Protein AF-A0A251NGN0-F1 (afdb_monomer)

Organism: Prunus persica (NCBI:txid3760)

Radius of gyration: 17.01 Å; Cα contacts (8 Å, |Δi|>4): 52; chains: 1; bounding box: 36×28×46 Å

Mean predicted aligned error: 4.16 Å

Foldseek 3Di:
DDDPVRVVVVVVVVVQVLQVVLLVQLCVVCVVVVWDWDDDRNDIDTPPVCVVVSVVSSLVSVLVSVVCVVVDPVVVVCCVVCVVDDDDDDDDDDPDDSD

Solvent-accessible surface area (backbone atoms only — not comparable to full-atom values): 6096 Å² total; per-residue (Å²): 108,77,52,74,65,59,52,51,50,52,51,53,54,49,56,55,51,54,47,51,50,53,46,50,57,37,49,53,52,34,50,76,72,72,47,63,72,47,72,60,83,92,47,78,46,58,55,84,92,45,47,67,63,50,51,52,47,48,54,54,47,48,48,53,47,51,54,53,59,74,68,54,65,54,69,60,53,50,43,69,75,38,72,90,54,63,77,81,84,79,80,85,81,82,87,81,80,80,125

Nearest PDB structures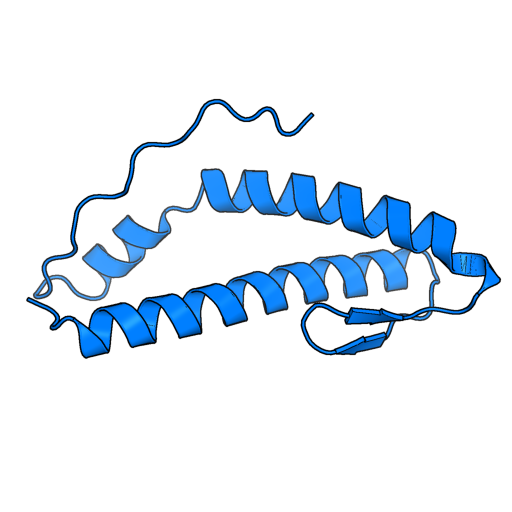 (foldseek):
  8c5u-assembly1_A  TM=9.079E-01  e=1.834E-03  Saccharomyces cerevisiae S288C
  8atw-assembly1_A  TM=9.067E-01  e=2.085E-03  Saccharomyces cerevisiae S288C
  8q63-assembly1_A  TM=9.063E-01  e=2.696E-03  Saccharomyces cerevisiae S288C
  8ap1-assembly1_A  TM=9.132E-01  e=4.808E-03  Saccharomyces cerevisiae S288C
  6ymv-assembly1_A  TM=9.056E-01  e=5.830E-03  Saccharomyces cerevisiae S288C

Structure (mmCIF, N/CA/C/O backbone):
data_AF-A0A251NGN0-F1
#
_entry.id   AF-A0A251NGN0-F1
#
loop_
_atom_site.group_PDB
_atom_site.id
_atom_site.type_symbol
_atom_site.label_atom_id
_atom_site.label_alt_id
_atom_site.label_comp_id
_atom_site.label_asym_id
_atom_site.label_entity_id
_atom_site.label_seq_id
_atom_site.pdbx_PDB_ins_code
_atom_site.Cartn_x
_atom_site.Cartn_y
_atom_site.Cartn_z
_atom_site.occupancy
_atom_site.B_iso_or_equiv
_atom_site.auth_seq_id
_atom_site.auth_comp_id
_atom_site.auth_asym_id
_atom_site.auth_atom_id
_atom_site.pdbx_PDB_model_num
ATOM 1 N N . MET A 1 1 ? 11.540 -10.816 -28.259 1.00 74.38 1 MET A N 1
ATOM 2 C CA . MET A 1 1 ? 10.462 -9.900 -27.829 1.00 74.38 1 MET A CA 1
ATOM 3 C C . MET A 1 1 ? 9.391 -10.747 -27.166 1.00 74.38 1 MET A C 1
ATOM 5 O O . MET A 1 1 ? 9.119 -11.820 -27.691 1.00 74.38 1 MET A O 1
ATOM 9 N N . LEU A 1 2 ? 8.869 -10.333 -26.010 1.00 79.94 2 LEU A N 1
ATOM 10 C CA . LEU A 1 2 ? 7.739 -11.023 -25.375 1.00 79.94 2 LEU A CA 1
ATOM 11 C C . LEU A 1 2 ? 6.491 -10.862 -26.249 1.00 79.94 2 LEU A C 1
ATOM 13 O O . LEU A 1 2 ? 6.321 -9.815 -26.876 1.00 79.94 2 LEU A O 1
ATOM 17 N N . ASP A 1 3 ? 5.641 -11.884 -26.305 1.00 87.50 3 ASP A N 1
ATOM 18 C CA . ASP A 1 3 ? 4.350 -11.764 -26.978 1.00 87.50 3 ASP A CA 1
ATOM 19 C C . ASP A 1 3 ? 3.300 -11.087 -26.072 1.00 87.50 3 ASP A C 1
ATOM 21 O O . ASP A 1 3 ? 3.505 -10.891 -24.871 1.00 87.50 3 ASP A O 1
ATOM 25 N N . ASN A 1 4 ? 2.152 -10.721 -26.649 1.00 85.31 4 ASN A N 1
ATOM 26 C CA . ASN A 1 4 ? 1.089 -10.022 -25.920 1.00 85.31 4 ASN A CA 1
ATOM 27 C C . ASN A 1 4 ? 0.457 -10.855 -24.793 1.00 85.31 4 ASN A C 1
ATOM 29 O O . ASN A 1 4 ? -0.038 -10.284 -23.823 1.00 85.31 4 ASN A O 1
ATOM 33 N N . ARG A 1 5 ? 0.442 -12.187 -24.902 1.00 89.69 5 ARG A N 1
ATOM 34 C CA . ARG A 1 5 ? -0.097 -13.068 -23.860 1.00 89.69 5 ARG A CA 1
ATOM 35 C C . ARG A 1 5 ? 0.833 -13.080 -22.655 1.00 89.69 5 ARG A C 1
ATOM 37 O O . ARG A 1 5 ? 0.354 -12.929 -21.535 1.00 89.69 5 ARG A O 1
ATOM 44 N N . GLU A 1 6 ? 2.133 -13.202 -22.893 1.00 87.25 6 GLU A N 1
ATOM 45 C CA . GLU A 1 6 ? 3.153 -13.147 -21.845 1.00 87.25 6 GLU A CA 1
ATOM 46 C C . GLU A 1 6 ? 3.144 -11.783 -21.142 1.00 87.25 6 GLU A C 1
ATOM 48 O O . GLU A 1 6 ? 3.144 -11.715 -19.914 1.00 87.25 6 GLU A O 1
ATOM 53 N N . LEU A 1 7 ? 3.032 -10.683 -21.898 1.00 84.19 7 LEU A N 1
ATOM 54 C CA . LEU A 1 7 ? 2.916 -9.337 -21.323 1.00 84.19 7 LEU A CA 1
ATOM 55 C C . LEU A 1 7 ? 1.648 -9.168 -20.470 1.00 84.19 7 LEU A C 1
ATOM 57 O O . LEU A 1 7 ? 1.723 -8.632 -19.364 1.00 84.19 7 LEU A O 1
ATOM 61 N N . HIS A 1 8 ? 0.494 -9.655 -20.935 1.00 88.12 8 HIS A N 1
ATOM 62 C CA . HIS A 1 8 ? -0.739 -9.629 -20.141 1.00 88.12 8 HIS A CA 1
ATOM 63 C C . HIS A 1 8 ? -0.635 -10.478 -18.873 1.00 88.12 8 HIS A C 1
ATOM 65 O O . HIS A 1 8 ? -1.101 -10.060 -17.813 1.00 88.12 8 HIS A O 1
ATOM 71 N N . PHE A 1 9 ? -0.013 -11.652 -18.958 1.00 90.44 9 PHE A N 1
ATOM 72 C CA . PHE A 1 9 ? 0.182 -12.511 -17.797 1.00 90.44 9 PHE A CA 1
ATOM 73 C C . PHE A 1 9 ? 1.083 -11.846 -16.749 1.00 90.44 9 PHE A C 1
ATOM 75 O O . PHE A 1 9 ? 0.736 -11.816 -15.567 1.00 90.44 9 PHE A O 1
ATOM 82 N N . LEU A 1 10 ? 2.196 -11.244 -17.182 1.00 87.19 10 LEU A N 1
ATOM 83 C CA . LEU A 1 10 ? 3.093 -10.492 -16.304 1.00 87.19 10 LEU A CA 1
ATOM 84 C C . LEU A 1 10 ? 2.385 -9.306 -15.643 1.00 87.19 10 LEU A C 1
ATOM 86 O O . LEU A 1 10 ? 2.573 -9.085 -14.448 1.00 87.19 10 LEU A O 1
ATOM 90 N N . GLN A 1 11 ? 1.537 -8.585 -16.381 1.00 88.19 11 GLN A N 1
ATOM 91 C CA . GLN A 1 11 ? 0.752 -7.482 -15.828 1.00 88.19 11 GLN A CA 1
ATOM 92 C C . GLN A 1 11 ? -0.180 -7.955 -14.705 1.00 88.19 11 GLN A C 1
ATOM 94 O O . GLN A 1 11 ? -0.195 -7.358 -13.629 1.00 88.19 11 GLN A O 1
ATOM 99 N N . ILE A 1 12 ? -0.928 -9.039 -14.933 1.00 91.38 12 ILE A N 1
ATOM 100 C CA . ILE A 1 12 ? -1.843 -9.616 -13.937 1.00 91.38 12 ILE A CA 1
ATOM 101 C C . ILE A 1 12 ? -1.067 -10.047 -12.691 1.00 91.38 12 ILE A C 1
ATOM 103 O O . ILE A 1 12 ? -1.412 -9.657 -11.573 1.00 91.38 12 ILE A O 1
ATOM 107 N N . LEU A 1 13 ? 0.008 -10.818 -12.877 1.00 91.44 13 LEU A N 1
ATOM 108 C CA . LEU A 1 13 ? 0.834 -11.303 -11.774 1.00 91.44 13 LEU A CA 1
ATOM 109 C C . LEU A 1 13 ? 1.396 -10.142 -10.950 1.00 91.44 13 LEU A C 1
ATOM 111 O O . LEU A 1 13 ? 1.352 -10.171 -9.719 1.00 91.44 13 LEU A O 1
ATOM 115 N N . TYR A 1 14 ? 1.884 -9.107 -11.632 1.00 89.38 14 TYR A N 1
ATOM 116 C CA . TYR A 1 14 ? 2.426 -7.927 -10.984 1.00 89.38 14 TYR A CA 1
ATOM 117 C C . TYR A 1 14 ? 1.370 -7.208 -10.141 1.00 89.38 14 TYR A C 1
ATOM 119 O O . TYR A 1 14 ? 1.623 -6.945 -8.968 1.00 89.38 14 TYR A O 1
ATOM 127 N N . THR A 1 15 ? 0.172 -6.962 -10.683 1.00 90.62 15 THR A N 1
ATOM 128 C CA . THR A 1 15 ? -0.933 -6.317 -9.954 1.00 90.62 15 THR A CA 1
ATOM 129 C C . THR A 1 15 ? -1.347 -7.094 -8.697 1.00 90.62 15 THR A C 1
ATOM 131 O O . THR A 1 15 ? -1.600 -6.497 -7.650 1.00 90.62 15 THR A O 1
ATOM 134 N N . HIS A 1 16 ? -1.387 -8.426 -8.752 1.00 93.69 16 HIS A N 1
ATOM 135 C CA . HIS A 1 16 ? -1.722 -9.226 -7.571 1.00 93.69 16 HIS A CA 1
ATOM 136 C C . HIS A 1 16 ? -0.613 -9.221 -6.514 1.00 93.69 16 HIS A C 1
ATOM 138 O O . HIS A 1 16 ? -0.903 -9.170 -5.313 1.00 93.69 16 HIS A O 1
ATOM 144 N N . LEU A 1 17 ? 0.654 -9.252 -6.932 1.00 92.88 17 LEU A N 1
ATOM 145 C CA . LEU A 1 17 ? 1.788 -9.222 -6.011 1.00 92.88 17 LEU A CA 1
ATOM 146 C C . LEU A 1 17 ? 1.901 -7.866 -5.301 1.00 92.88 17 LEU A C 1
ATOM 148 O O . LEU A 1 17 ? 2.119 -7.818 -4.090 1.00 92.88 17 LEU A O 1
ATOM 152 N N . THR A 1 18 ? 1.706 -6.767 -6.033 1.00 92.38 18 THR A N 1
ATOM 153 C CA . THR A 1 18 ? 1.715 -5.407 -5.478 1.00 92.38 18 THR A CA 1
ATOM 154 C C . THR A 1 18 ? 0.581 -5.195 -4.478 1.00 92.38 18 THR A C 1
ATOM 156 O O . THR A 1 18 ? 0.831 -4.710 -3.372 1.00 92.38 18 THR A O 1
ATOM 159 N N . GLY A 1 19 ? -0.633 -5.652 -4.803 1.00 93.69 19 GLY A N 1
ATOM 160 C CA . GLY A 1 19 ? -1.768 -5.638 -3.877 1.00 93.69 19 GLY A CA 1
ATOM 161 C C . GLY A 1 19 ? -1.516 -6.467 -2.612 1.00 93.69 19 GLY A C 1
ATOM 162 O O . GLY A 1 19 ? -1.781 -6.007 -1.502 1.00 93.69 19 GLY A O 1
ATOM 163 N N . SER A 1 20 ? -0.914 -7.653 -2.751 1.00 94.94 20 SER A N 1
ATOM 164 C CA . SER A 1 20 ? -0.573 -8.518 -1.610 1.00 94.94 20 SER A CA 1
ATOM 165 C C . SER A 1 20 ? 0.496 -7.896 -0.702 1.00 94.94 20 SER A C 1
ATOM 167 O O . SER A 1 20 ? 0.396 -7.982 0.522 1.00 94.94 20 SER A O 1
ATOM 169 N N . HIS A 1 21 ? 1.501 -7.227 -1.278 1.00 94.19 21 HIS A N 1
ATOM 170 C CA . HIS A 1 21 ? 2.496 -6.465 -0.517 1.00 94.19 21 HIS A CA 1
ATOM 171 C C . HIS A 1 21 ? 1.817 -5.347 0.285 1.00 94.19 21 HIS A C 1
ATOM 173 O O . HIS A 1 21 ? 2.015 -5.258 1.498 1.00 94.19 21 HIS A O 1
ATOM 179 N N . MET A 1 22 ? 0.967 -4.542 -0.355 1.00 95.38 22 MET A N 1
ATOM 180 C CA . MET A 1 22 ? 0.213 -3.497 0.337 1.00 95.38 22 MET A CA 1
ATOM 181 C C . MET A 1 22 ? -0.622 -4.076 1.493 1.00 95.38 22 MET A C 1
ATOM 183 O O . MET A 1 22 ? -0.528 -3.575 2.615 1.00 95.38 22 MET A O 1
ATOM 187 N N . MET A 1 23 ? -1.374 -5.159 1.256 1.00 96.56 23 MET A N 1
ATOM 188 C CA . MET A 1 23 ? -2.144 -5.847 2.300 1.00 96.56 23 MET A CA 1
ATOM 189 C C . MET A 1 23 ? -1.248 -6.256 3.478 1.00 96.56 23 MET A C 1
ATOM 191 O O . MET A 1 23 ? -1.617 -6.047 4.632 1.00 96.56 23 MET A O 1
ATOM 195 N N . MET A 1 24 ? -0.054 -6.793 3.216 1.00 96.81 24 MET A N 1
ATOM 196 C CA . MET A 1 24 ? 0.877 -7.190 4.273 1.00 96.81 24 MET A CA 1
ATOM 197 C C . MET A 1 24 ? 1.394 -5.989 5.080 1.00 96.81 24 MET A C 1
ATOM 199 O O . MET A 1 24 ? 1.480 -6.067 6.305 1.00 96.81 24 MET A O 1
ATOM 203 N N . MET A 1 25 ? 1.689 -4.854 4.433 1.00 97.00 25 MET A N 1
ATOM 204 C CA . MET A 1 25 ? 2.077 -3.617 5.132 1.00 97.00 25 MET A CA 1
ATOM 205 C C . MET A 1 25 ? 0.983 -3.128 6.085 1.00 97.00 25 MET A C 1
ATOM 207 O O . MET A 1 25 ? 1.284 -2.666 7.188 1.00 97.00 25 MET A O 1
ATOM 211 N N . ILE A 1 26 ? -0.278 -3.236 5.664 1.00 97.31 26 ILE A N 1
ATOM 212 C CA . ILE A 1 26 ? -1.445 -2.896 6.481 1.00 97.31 26 ILE A CA 1
ATOM 213 C C . ILE A 1 26 ? -1.571 -3.876 7.645 1.00 97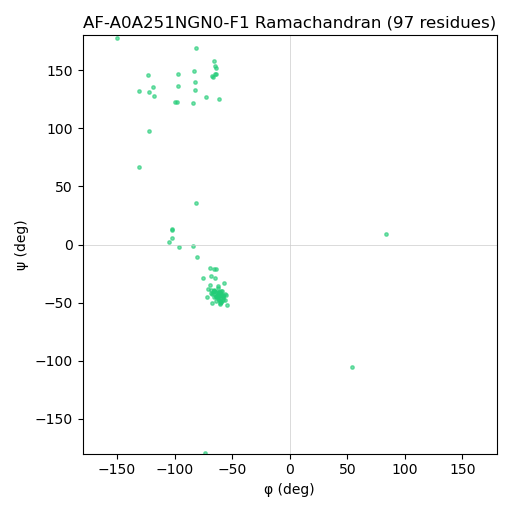.31 26 ILE A C 1
ATOM 215 O O . ILE A 1 26 ? -1.661 -3.439 8.787 1.00 97.31 26 ILE A O 1
ATOM 219 N N . ALA A 1 27 ? -1.518 -5.183 7.379 1.00 97.44 27 ALA A N 1
ATOM 220 C CA . ALA A 1 27 ? -1.651 -6.218 8.401 1.00 97.44 27 ALA A CA 1
ATOM 221 C C . ALA A 1 27 ? -0.613 -6.056 9.522 1.00 97.44 27 ALA A C 1
ATOM 223 O O . ALA A 1 27 ? -0.950 -6.157 10.703 1.00 97.44 27 ALA A O 1
ATOM 224 N N . LEU A 1 28 ? 0.640 -5.753 9.160 1.00 98.00 28 LEU A N 1
ATOM 225 C CA . LEU A 1 28 ? 1.709 -5.473 10.119 1.00 98.00 28 LEU A CA 1
ATOM 226 C C . LEU A 1 28 ? 1.419 -4.215 10.947 1.00 98.00 28 LEU A C 1
ATOM 228 O O . LEU A 1 28 ? 1.552 -4.251 12.165 1.00 98.00 28 LEU A O 1
ATOM 232 N N . ALA A 1 29 ? 0.961 -3.130 10.321 1.00 97.62 29 ALA A N 1
ATOM 233 C CA . ALA A 1 29 ? 0.638 -1.898 11.036 1.00 97.62 29 ALA A CA 1
ATOM 234 C C . ALA A 1 29 ? -0.589 -2.034 11.948 1.00 97.62 29 ALA A C 1
ATOM 236 O O . ALA A 1 29 ? -0.575 -1.527 13.065 1.00 97.62 29 ALA A O 1
ATOM 237 N N . CYS A 1 30 ? -1.622 -2.758 11.512 1.00 97.62 30 CYS A N 1
ATOM 238 C CA . CYS A 1 30 ? -2.768 -3.100 12.348 1.00 97.62 30 CYS A CA 1
ATOM 239 C C . CYS A 1 30 ? -2.334 -3.939 13.554 1.00 97.62 30 CYS A C 1
ATOM 241 O O . CYS A 1 30 ? -2.737 -3.632 14.671 1.00 97.62 30 CYS A O 1
ATOM 243 N N . ARG A 1 31 ? -1.465 -4.942 13.355 1.00 97.56 31 ARG A N 1
ATOM 244 C CA . ARG A 1 31 ? -0.895 -5.737 14.454 1.00 97.56 31 ARG A CA 1
ATOM 245 C C . ARG A 1 31 ? -0.151 -4.852 15.451 1.00 97.56 31 ARG A C 1
ATOM 247 O O . ARG A 1 31 ? -0.368 -4.990 16.651 1.00 97.56 31 ARG A O 1
ATOM 254 N N . ASP A 1 32 ? 0.706 -3.960 14.965 1.00 97.94 32 ASP A N 1
ATOM 255 C CA . ASP A 1 32 ? 1.517 -3.084 15.815 1.00 97.94 32 ASP A CA 1
ATOM 256 C C . ASP A 1 32 ? 0.651 -2.046 16.562 1.00 97.94 32 ASP A C 1
ATOM 258 O O . ASP A 1 32 ? 0.992 -1.641 17.670 1.00 97.94 32 ASP A O 1
ATOM 262 N N . ALA A 1 33 ? -0.506 -1.677 16.001 1.00 96.94 33 ALA A N 1
ATOM 263 C CA . ALA A 1 33 ? -1.526 -0.847 16.643 1.00 96.94 33 ALA A CA 1
ATOM 264 C C . ALA A 1 33 ? -2.502 -1.634 17.551 1.00 96.94 33 ALA A C 1
ATOM 266 O O . ALA A 1 33 ? -3.373 -1.032 18.173 1.00 96.94 33 ALA A O 1
ATOM 267 N N . GLY A 1 34 ? -2.365 -2.963 17.651 1.00 97.19 34 GLY A N 1
ATOM 268 C CA . GLY A 1 34 ? -3.201 -3.821 18.501 1.00 97.19 34 GLY A CA 1
ATOM 269 C C . GLY A 1 34 ? -4.543 -4.252 17.894 1.00 97.19 34 GLY A C 1
ATOM 270 O O . GLY A 1 34 ? -5.353 -4.860 18.592 1.00 97.19 34 GLY A O 1
ATOM 271 N N . LEU A 1 35 ? -4.778 -3.987 16.608 1.00 97.38 35 LEU A N 1
ATOM 272 C CA . LEU A 1 35 ? -6.021 -4.320 15.910 1.00 97.38 35 LEU A CA 1
ATOM 273 C C . LEU A 1 35 ? -6.022 -5.776 15.434 1.00 97.38 35 LEU A C 1
ATOM 275 O O . LEU A 1 35 ? -4.994 -6.346 15.052 1.00 97.38 35 LEU A O 1
ATOM 279 N N . ARG A 1 36 ? -7.214 -6.379 15.383 1.00 97.00 36 ARG A N 1
ATOM 280 C CA . ARG A 1 36 ? -7.424 -7.656 14.691 1.00 97.00 36 ARG A CA 1
ATOM 281 C C . ARG A 1 36 ? -7.663 -7.387 13.214 1.00 97.00 36 ARG A C 1
ATOM 283 O O . ARG A 1 36 ? -8.608 -6.704 12.863 1.00 97.00 36 ARG A O 1
ATOM 290 N N . PHE A 1 37 ? -6.828 -7.954 12.355 1.00 97.50 37 PHE A N 1
ATOM 291 C CA . PHE A 1 37 ? -6.926 -7.767 10.913 1.00 97.50 37 PHE A CA 1
ATOM 292 C C . PHE A 1 37 ? -7.165 -9.102 10.209 1.00 97.50 37 PHE A C 1
ATOM 294 O O . PHE A 1 37 ? -6.480 -10.087 10.494 1.00 97.50 37 PHE A O 1
ATOM 301 N N . ALA A 1 38 ? -8.092 -9.115 9.257 1.00 96.38 38 ALA A N 1
ATOM 302 C CA . ALA A 1 38 ? -8.237 -10.170 8.263 1.00 96.38 38 ALA A CA 1
ATOM 303 C C . ALA A 1 38 ? -8.341 -9.537 6.872 1.00 96.38 38 ALA A C 1
ATOM 305 O O . ALA A 1 38 ? -9.097 -8.590 6.675 1.00 96.38 38 ALA A O 1
ATOM 306 N N . GLY A 1 39 ? -7.575 -10.054 5.914 1.00 94.19 39 GLY A N 1
ATOM 307 C CA . GLY A 1 39 ? -7.571 -9.578 4.535 1.00 94.19 39 GLY A CA 1
ATOM 308 C C . GLY A 1 39 ? -7.916 -10.703 3.569 1.00 94.19 39 GLY A C 1
ATOM 309 O O . GLY A 1 39 ? -7.331 -11.783 3.650 1.00 94.19 39 GLY A O 1
ATOM 310 N N . VAL A 1 40 ? -8.843 -10.443 2.650 1.00 95.31 40 VAL A N 1
ATOM 311 C CA . VAL A 1 40 ? -9.141 -11.298 1.496 1.00 95.31 40 VAL A CA 1
ATOM 312 C C . VAL A 1 40 ? -8.944 -10.448 0.249 1.00 95.31 40 VAL A C 1
ATOM 314 O O . VAL A 1 40 ? -9.823 -9.679 -0.125 1.00 95.31 40 VAL A O 1
ATOM 317 N N . HIS A 1 41 ? -7.770 -10.570 -0.373 1.00 91.50 41 HIS A N 1
ATOM 318 C CA . HIS A 1 41 ? -7.341 -9.724 -1.489 1.00 91.50 41 HIS A CA 1
ATOM 319 C C . HIS A 1 41 ? -7.423 -8.222 -1.155 1.00 91.50 41 HIS A C 1
ATOM 321 O O . HIS A 1 41 ? -6.577 -7.714 -0.423 1.00 91.50 41 HIS A O 1
ATOM 327 N N . ASP A 1 42 ? -8.418 -7.521 -1.689 1.00 93.25 42 ASP A N 1
ATOM 328 C CA . ASP A 1 42 ? -8.667 -6.086 -1.525 1.00 93.25 42 ASP A CA 1
ATOM 329 C C . ASP A 1 42 ? -9.691 -5.762 -0.423 1.00 93.25 42 ASP A C 1
ATOM 331 O O . ASP A 1 42 ? -9.958 -4.596 -0.134 1.00 93.25 42 ASP A O 1
ATOM 335 N N . SER A 1 43 ? -10.255 -6.789 0.211 1.00 94.75 43 SER A N 1
ATOM 336 C CA . SER A 1 43 ? -11.253 -6.659 1.266 1.00 94.75 43 SER A CA 1
ATOM 337 C C . SER A 1 43 ? -10.611 -6.814 2.642 1.00 94.75 43 SER A C 1
ATOM 339 O O . SER A 1 43 ? -10.009 -7.847 2.942 1.00 94.75 43 SER A O 1
ATOM 341 N N . PHE A 1 44 ? -10.760 -5.796 3.494 1.00 97.06 44 PHE A N 1
ATOM 342 C CA . PHE A 1 44 ? -10.119 -5.720 4.812 1.00 97.06 44 PHE A CA 1
ATOM 343 C C . PHE A 1 44 ? -11.149 -5.673 5.939 1.00 97.06 44 PHE A C 1
ATOM 345 O O . PHE A 1 44 ? -12.057 -4.841 5.923 1.00 97.06 44 PHE A O 1
ATOM 352 N N . TRP A 1 45 ? -11.003 -6.556 6.925 1.00 97.75 45 TRP A N 1
ATOM 353 C CA . TRP A 1 45 ? -11.929 -6.732 8.041 1.00 97.75 45 TRP A CA 1
ATOM 354 C C . TRP A 1 45 ? -11.220 -6.561 9.389 1.00 97.75 45 TRP A C 1
ATOM 356 O O . TRP A 1 45 ? -10.066 -6.958 9.561 1.00 97.75 45 TRP A O 1
ATOM 366 N N . THR A 1 46 ? -11.953 -6.007 10.354 1.00 97.88 46 THR A N 1
ATOM 367 C CA . THR A 1 46 ? -11.556 -5.816 11.758 1.00 97.88 46 THR A CA 1
ATOM 368 C C . THR A 1 46 ? -12.803 -5.858 12.656 1.00 97.88 46 THR A C 1
ATOM 370 O O . THR A 1 46 ? -13.924 -6.009 12.159 1.00 97.88 46 THR A O 1
ATOM 373 N N . HIS A 1 47 ? -12.645 -5.741 13.975 1.00 97.69 47 HIS A N 1
ATOM 374 C CA . HIS A 1 47 ? -13.776 -5.526 14.879 1.00 97.69 47 HIS A CA 1
ATOM 375 C C . HIS A 1 47 ? -14.441 -4.166 14.624 1.00 97.69 47 HIS A C 1
ATOM 377 O O . HIS A 1 47 ? -13.777 -3.189 14.295 1.00 97.69 47 HIS A O 1
ATOM 383 N N . ALA A 1 48 ? -15.761 -4.082 14.816 1.00 97.44 48 ALA A N 1
ATOM 384 C CA . ALA A 1 48 ? -16.543 -2.887 14.477 1.00 97.44 48 ALA A CA 1
ATOM 385 C C . ALA A 1 48 ? -16.057 -1.602 15.177 1.00 97.44 48 ALA A C 1
ATOM 387 O O . ALA A 1 48 ? -16.127 -0.530 14.585 1.00 97.44 48 ALA A O 1
ATOM 388 N N . CYS A 1 49 ? -15.538 -1.708 16.406 1.00 97.06 49 CYS A N 1
ATOM 389 C CA . CYS A 1 49 ? -14.991 -0.574 17.155 1.00 97.06 49 CYS A CA 1
ATOM 390 C C . CYS A 1 49 ? -13.682 -0.015 16.576 1.00 97.06 49 CYS A C 1
ATOM 392 O O . CYS A 1 49 ? -13.352 1.133 16.845 1.00 97.06 49 CYS A O 1
ATOM 394 N N . ASP A 1 50 ? -12.968 -0.798 15.765 1.00 97.44 50 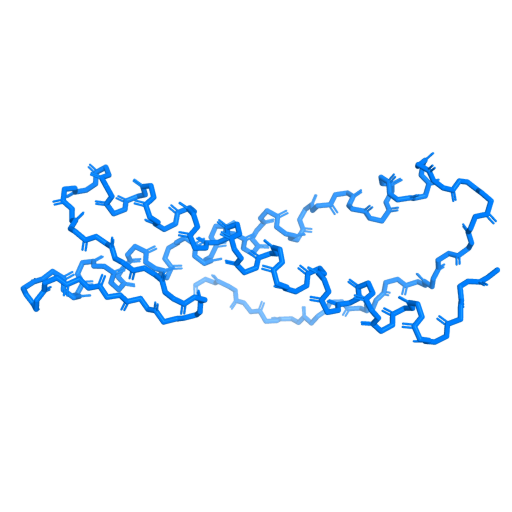ASP A N 1
ATOM 395 C CA . ASP A 1 50 ? -11.628 -0.471 15.271 1.00 97.44 50 ASP A CA 1
ATOM 396 C C . ASP A 1 50 ? -11.640 -0.026 13.797 1.00 97.44 50 ASP A C 1
ATOM 398 O O . ASP A 1 50 ? -10.586 0.214 13.205 1.00 97.44 50 ASP A O 1
ATOM 402 N N . VAL A 1 51 ? -12.821 0.047 13.170 1.00 97.50 51 VAL A N 1
ATOM 403 C CA . VAL A 1 51 ? -12.975 0.328 11.732 1.00 97.50 51 VAL A CA 1
ATOM 404 C C . VAL A 1 51 ? -12.368 1.676 11.353 1.00 97.50 51 VAL A C 1
ATOM 406 O O . VAL A 1 51 ? -11.661 1.759 10.349 1.00 97.50 51 VAL A O 1
ATOM 409 N N . ASP A 1 52 ? -12.596 2.715 12.156 1.00 98.00 52 ASP A N 1
ATOM 410 C CA . ASP A 1 52 ? -12.079 4.059 11.882 1.00 98.00 52 ASP A CA 1
ATOM 411 C C . ASP A 1 52 ? -10.548 4.093 11.954 1.00 98.00 52 ASP A C 1
ATOM 413 O O . ASP A 1 52 ? -9.883 4.564 11.030 1.00 98.00 52 ASP A O 1
ATOM 417 N N . GLN A 1 53 ? -9.973 3.472 12.985 1.00 97.69 53 GLN A N 1
ATOM 418 C CA . GLN A 1 53 ? -8.523 3.383 13.141 1.00 97.69 53 GLN A CA 1
ATOM 419 C C . GLN A 1 53 ? -7.874 2.530 12.038 1.00 97.69 53 GLN A C 1
ATOM 421 O O . GLN A 1 53 ? -6.832 2.899 11.491 1.00 97.69 53 GLN A O 1
ATOM 426 N N . MET A 1 54 ? -8.496 1.411 11.647 1.00 97.81 54 MET A N 1
ATOM 427 C CA . MET A 1 54 ? -8.038 0.614 10.503 1.00 97.81 54 MET A CA 1
ATOM 428 C C . MET A 1 54 ? -8.048 1.454 9.220 1.00 97.81 54 MET A C 1
ATOM 430 O O . MET A 1 54 ? -7.101 1.407 8.438 1.00 97.81 54 MET A O 1
ATOM 434 N N . ASN A 1 55 ? -9.093 2.251 9.010 1.00 97.31 55 ASN A N 1
ATOM 435 C CA . ASN A 1 55 ? -9.254 3.114 7.845 1.00 97.31 55 ASN A CA 1
ATOM 436 C C . ASN A 1 55 ? -8.164 4.189 7.725 1.00 97.31 55 ASN A C 1
ATOM 438 O O . ASN A 1 55 ? -7.710 4.480 6.612 1.00 97.31 55 ASN A O 1
ATOM 442 N N . GLU A 1 56 ? -7.723 4.761 8.839 1.00 97.50 56 GLU A N 1
ATOM 443 C CA . GLU A 1 56 ? -6.586 5.684 8.859 1.00 97.50 56 GLU A CA 1
ATOM 444 C C . GLU A 1 56 ? -5.291 4.975 8.450 1.00 97.50 56 GLU A C 1
ATOM 446 O O . GLU A 1 56 ? -4.593 5.433 7.539 1.00 97.50 56 GLU A O 1
ATOM 451 N N . ILE A 1 57 ? -5.014 3.810 9.048 1.00 97.31 57 ILE A N 1
ATOM 452 C CA . ILE A 1 57 ? -3.839 2.989 8.724 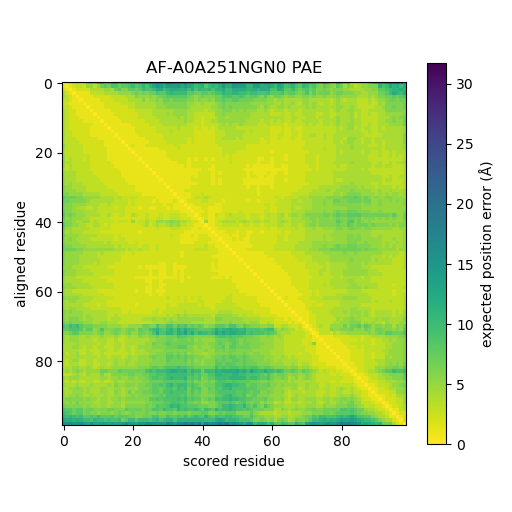1.00 97.31 57 ILE A CA 1
ATOM 453 C C . ILE A 1 57 ? -3.836 2.619 7.236 1.00 97.31 57 ILE A C 1
ATOM 455 O O . ILE A 1 57 ? -2.808 2.759 6.572 1.00 97.31 57 ILE A O 1
ATOM 459 N N . LEU A 1 58 ? -4.982 2.200 6.690 1.00 96.56 58 LEU A N 1
ATOM 460 C CA . LEU A 1 58 ? -5.140 1.839 5.280 1.00 96.56 58 LEU A CA 1
ATOM 461 C C . LEU A 1 58 ? -4.686 2.964 4.344 1.00 96.56 58 LEU A C 1
ATOM 463 O O . LEU A 1 58 ? -3.844 2.742 3.471 1.00 96.56 58 LEU A O 1
ATOM 467 N N . ARG A 1 59 ? -5.202 4.181 4.546 1.00 95.50 59 ARG A N 1
ATOM 468 C CA . ARG A 1 59 ? -4.889 5.347 3.701 1.00 95.50 59 ARG A CA 1
ATOM 469 C C . ARG A 1 59 ? -3.429 5.765 3.838 1.00 95.50 59 ARG A C 1
ATOM 471 O O . ARG A 1 59 ? -2.761 6.011 2.835 1.00 95.50 59 ARG A O 1
ATOM 478 N N . GLN A 1 60 ? -2.903 5.764 5.061 1.00 95.44 60 GLN A N 1
ATOM 479 C CA . GLN A 1 60 ? -1.496 6.077 5.308 1.00 95.44 60 GLN A CA 1
ATOM 480 C C . GLN A 1 60 ? -0.561 5.075 4.624 1.00 95.44 60 GLN A C 1
ATOM 482 O O . GLN A 1 60 ? 0.415 5.470 3.980 1.00 95.44 60 GLN A O 1
ATOM 487 N N . LYS A 1 61 ? -0.851 3.772 4.736 1.00 95.44 61 LYS A N 1
ATOM 488 C CA . LYS A 1 61 ? -0.041 2.725 4.103 1.00 95.44 61 LYS A CA 1
ATOM 489 C C . LYS A 1 61 ? -0.165 2.727 2.592 1.00 95.44 61 LYS A C 1
ATOM 491 O O . LYS A 1 61 ? 0.852 2.530 1.936 1.00 95.44 61 LYS A O 1
ATOM 496 N N . PHE A 1 62 ? -1.334 3.041 2.045 1.00 94.06 62 PHE A N 1
ATOM 497 C CA . PHE A 1 62 ? -1.498 3.245 0.610 1.00 94.06 62 PHE A CA 1
ATOM 498 C C . PHE A 1 62 ? -0.616 4.388 0.086 1.00 94.06 62 PHE A C 1
ATOM 500 O O . PHE A 1 62 ? 0.155 4.189 -0.852 1.00 94.06 62 PHE A O 1
ATOM 507 N N . GLY A 1 63 ? -0.638 5.557 0.737 1.00 92.50 63 GLY A N 1
ATOM 508 C CA . GLY A 1 63 ? 0.212 6.688 0.349 1.00 92.50 63 GLY A CA 1
ATOM 509 C C . GLY A 1 63 ? 1.711 6.375 0.451 1.00 92.50 63 GLY A C 1
ATOM 510 O O . GLY A 1 63 ? 2.485 6.713 -0.445 1.00 92.50 63 GLY A O 1
ATOM 511 N N . GLN A 1 64 ? 2.138 5.675 1.509 1.00 92.38 64 GLN A N 1
ATOM 512 C CA . GLN A 1 64 ? 3.523 5.193 1.647 1.00 92.38 64 GLN A CA 1
ATOM 513 C C . GLN A 1 64 ? 3.893 4.202 0.536 1.00 92.38 64 GLN A C 1
ATOM 515 O O . GLN A 1 64 ? 4.964 4.311 -0.062 1.00 92.38 64 GLN A O 1
ATOM 520 N N . TYR A 1 65 ? 2.997 3.263 0.239 1.00 93.12 65 TYR A N 1
ATOM 521 C CA . TYR A 1 65 ? 3.185 2.248 -0.788 1.00 93.12 65 TYR A CA 1
ATOM 522 C C . TYR A 1 65 ? 3.366 2.868 -2.178 1.00 93.12 65 TYR A C 1
ATOM 524 O O . TYR A 1 65 ? 4.311 2.523 -2.886 1.00 93.12 65 TYR A O 1
ATOM 532 N N . LEU A 1 66 ? 2.524 3.838 -2.548 1.00 90.00 66 LEU A N 1
ATOM 533 C CA . LEU A 1 66 ? 2.631 4.522 -3.837 1.00 90.00 66 LEU A CA 1
ATOM 534 C C . 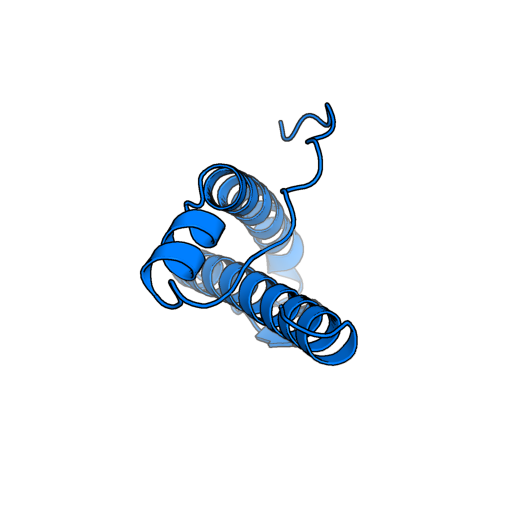LEU A 1 66 ? 3.947 5.289 -3.994 1.00 90.00 66 LEU A C 1
ATOM 536 O O . LEU A 1 66 ? 4.516 5.292 -5.084 1.00 90.00 66 LEU A O 1
ATOM 540 N N . LYS A 1 67 ? 4.478 5.877 -2.916 1.00 88.81 67 LYS A N 1
ATOM 541 C CA . LYS A 1 67 ? 5.802 6.521 -2.937 1.00 88.81 67 LYS A CA 1
ATOM 542 C C . LYS A 1 67 ? 6.915 5.512 -3.227 1.00 88.81 67 LYS A C 1
ATOM 544 O O . LYS A 1 67 ? 7.757 5.777 -4.078 1.00 88.81 67 LYS A O 1
ATOM 549 N N . ILE A 1 68 ? 6.882 4.341 -2.584 1.00 88.75 68 ILE A N 1
ATOM 550 C CA . ILE A 1 68 ? 7.845 3.251 -2.829 1.00 88.75 68 ILE A CA 1
ATOM 551 C C . ILE A 1 68 ? 7.736 2.747 -4.272 1.00 88.75 68 ILE A C 1
ATOM 553 O O . ILE A 1 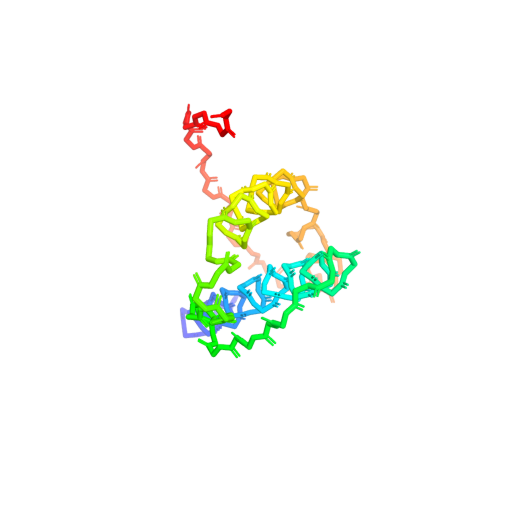68 ? 8.747 2.592 -4.958 1.00 88.75 68 ILE A O 1
ATOM 557 N N . TYR A 1 69 ? 6.509 2.517 -4.740 1.00 86.44 69 TYR A N 1
ATOM 558 C CA . TYR A 1 69 ? 6.225 2.084 -6.106 1.00 86.44 69 TYR A CA 1
ATOM 559 C C . TYR A 1 69 ? 6.767 3.085 -7.133 1.00 86.44 69 TYR A C 1
ATOM 561 O O . TYR A 1 69 ? 7.445 2.704 -8.086 1.00 86.44 69 TYR A O 1
ATOM 569 N N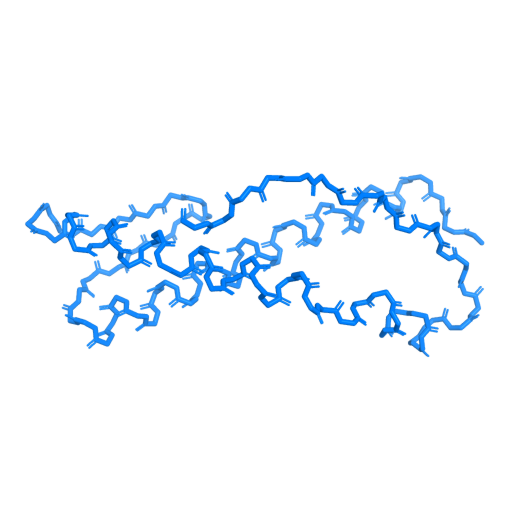 . ALA A 1 70 ? 6.533 4.379 -6.905 1.00 84.62 70 ALA A N 1
ATOM 570 C CA . ALA A 1 70 ? 7.009 5.458 -7.758 1.00 84.62 70 ALA A CA 1
ATOM 571 C C . ALA A 1 70 ? 8.546 5.568 -7.802 1.00 84.62 70 ALA A C 1
ATOM 573 O O . ALA A 1 70 ? 9.086 6.125 -8.757 1.00 84.62 70 ALA A O 1
ATOM 574 N N . SER A 1 71 ? 9.267 5.040 -6.818 1.00 82.12 71 SER A N 1
ATOM 575 C CA . SER A 1 71 ? 10.734 4.988 -6.821 1.00 82.12 71 SER A CA 1
ATOM 576 C C . SER A 1 71 ? 11.306 3.611 -7.179 1.00 82.12 71 SER A C 1
ATOM 578 O O . SER A 1 71 ? 12.509 3.408 -7.055 1.00 82.12 71 SER A O 1
ATOM 580 N N . SER A 1 72 ? 10.473 2.639 -7.563 1.00 81.94 72 SER A N 1
ATOM 581 C CA . SER A 1 72 ? 10.916 1.257 -7.762 1.00 81.94 72 SER A CA 1
ATOM 582 C C . SER A 1 72 ? 11.772 1.097 -9.031 1.00 81.94 72 SER A C 1
ATOM 584 O O . SER A 1 72 ? 11.289 1.421 -10.120 1.00 81.94 72 SER A O 1
ATOM 586 N N . PRO A 1 73 ? 12.988 0.516 -8.947 1.00 84.81 73 PRO A N 1
ATOM 587 C CA . PRO A 1 73 ? 13.844 0.238 -10.104 1.00 84.81 73 PRO A CA 1
ATOM 588 C C . PRO A 1 73 ? 13.430 -1.060 -10.823 1.00 84.81 73 PRO A C 1
ATOM 590 O O . PRO A 1 73 ? 14.264 -1.837 -11.284 1.00 84.81 73 PRO A O 1
ATOM 593 N N . LEU A 1 74 ? 12.128 -1.358 -10.876 1.00 86.94 74 LEU A N 1
ATOM 594 C CA . LEU A 1 74 ? 11.636 -2.658 -11.326 1.00 86.94 74 LEU A CA 1
ATOM 595 C C . LEU A 1 74 ? 12.074 -2.968 -12.758 1.00 86.94 74 LEU A C 1
ATOM 597 O O . LEU A 1 74 ? 12.623 -4.036 -13.012 1.00 86.94 74 LEU A O 1
ATOM 601 N N . LEU A 1 75 ? 11.871 -2.025 -13.681 1.00 86.00 75 LEU A N 1
ATOM 602 C CA . LEU A 1 75 ? 12.250 -2.212 -15.080 1.00 86.00 75 LEU A CA 1
ATOM 603 C C . LEU A 1 75 ? 13.749 -2.509 -15.219 1.00 86.00 75 LEU A C 1
ATOM 605 O O . LEU A 1 75 ? 14.119 -3.436 -15.933 1.00 86.00 75 LEU A O 1
ATOM 609 N N . GLU A 1 76 ? 14.592 -1.775 -14.493 1.00 89.31 76 GLU A N 1
ATOM 610 C CA . GLU A 1 76 ? 16.046 -1.964 -14.486 1.00 89.31 76 GLU A CA 1
ATOM 611 C C . GLU A 1 76 ? 16.417 -3.359 -13.963 1.00 89.31 76 GLU A C 1
ATOM 613 O O . GLU A 1 76 ? 17.232 -4.060 -14.564 1.00 89.31 76 GLU A O 1
ATOM 618 N N . SER A 1 77 ? 15.765 -3.814 -12.888 1.00 89.50 77 SER A N 1
ATOM 619 C CA . SER A 1 77 ? 15.958 -5.158 -12.332 1.00 89.50 77 SER A CA 1
ATOM 620 C C . SER A 1 77 ? 15.555 -6.261 -13.318 1.00 89.50 77 SER A C 1
ATOM 622 O O . SER A 1 77 ? 16.277 -7.255 -13.452 1.00 89.50 77 SER A O 1
ATOM 624 N N . PHE A 1 78 ? 14.453 -6.089 -14.052 1.00 89.00 78 PHE A N 1
ATOM 625 C CA . PHE A 1 78 ? 14.036 -7.036 -15.090 1.00 89.00 78 PHE A CA 1
ATOM 626 C C . PHE A 1 78 ? 14.996 -7.040 -16.282 1.00 89.00 78 PHE A C 1
ATOM 628 O O . PHE A 1 78 ? 15.362 -8.112 -16.757 1.00 89.00 78 PHE A O 1
ATOM 635 N N . GLN A 1 79 ? 15.452 -5.872 -16.735 1.00 90.75 79 GLN A N 1
ATOM 636 C CA . GLN A 1 79 ? 16.438 -5.758 -17.814 1.00 90.75 79 GLN A CA 1
ATOM 637 C C . GLN A 1 79 ? 17.772 -6.417 -17.439 1.00 90.75 79 GLN A C 1
ATOM 639 O O . GLN A 1 79 ? 18.348 -7.136 -18.253 1.00 90.75 79 GLN A O 1
ATOM 644 N N . ALA A 1 80 ? 18.232 -6.232 -16.198 1.00 92.94 80 ALA A N 1
ATOM 645 C CA . ALA A 1 80 ? 19.438 -6.878 -15.687 1.00 92.94 80 ALA A CA 1
ATOM 646 C C . ALA A 1 80 ? 19.284 -8.405 -15.581 1.00 92.94 80 ALA A C 1
ATOM 648 O O . ALA A 1 80 ? 20.208 -9.146 -15.911 1.00 92.94 80 ALA A O 1
ATOM 649 N N . SER A 1 81 ? 18.114 -8.880 -15.142 1.00 93.44 81 SER A N 1
ATOM 650 C CA . SER A 1 81 ? 17.840 -10.314 -14.967 1.00 93.44 81 SER A CA 1
ATOM 651 C C . SER A 1 81 ? 17.601 -11.042 -16.295 1.00 93.44 81 SER A C 1
ATOM 653 O O . SER A 1 81 ? 17.894 -12.230 -16.408 1.00 93.44 81 SER A O 1
ATOM 655 N N . TYR A 1 82 ? 17.088 -10.338 -17.308 1.00 91.25 82 TYR A N 1
ATOM 656 C CA . TYR A 1 82 ? 16.724 -10.898 -18.610 1.00 91.25 82 TYR A CA 1
ATOM 657 C C . TYR A 1 82 ? 17.295 -10.064 -19.771 1.00 91.25 82 TYR A C 1
ATOM 659 O O . TYR A 1 82 ? 16.534 -9.494 -20.555 1.00 91.25 82 TYR A O 1
ATOM 667 N N . PRO A 1 83 ? 18.629 -10.026 -19.951 1.00 92.00 83 PRO A N 1
ATOM 668 C CA . PRO A 1 83 ? 19.280 -9.135 -20.918 1.00 92.00 83 PRO A CA 1
ATOM 669 C C . PRO A 1 83 ? 18.947 -9.452 -22.385 1.00 92.00 83 PRO A C 1
ATOM 671 O O . PRO A 1 83 ? 19.086 -8.597 -23.255 1.00 92.00 83 PRO A O 1
ATOM 674 N N . ALA A 1 84 ? 18.502 -10.678 -22.679 1.00 92.00 84 ALA A N 1
ATOM 675 C CA . ALA A 1 84 ? 18.085 -11.091 -24.021 1.00 92.00 84 ALA A CA 1
ATOM 676 C C . ALA A 1 84 ? 16.652 -10.648 -24.382 1.00 92.00 84 ALA A C 1
ATOM 678 O O . ALA A 1 84 ? 16.235 -10.782 -25.535 1.00 92.00 84 ALA A O 1
ATOM 679 N N . LEU A 1 85 ? 15.874 -10.157 -23.410 1.00 88.62 85 LEU A N 1
ATOM 680 C CA . LEU A 1 85 ? 14.508 -9.693 -23.623 1.00 88.62 85 LEU A CA 1
ATOM 681 C C . LEU A 1 85 ? 14.475 -8.174 -23.793 1.00 88.62 85 LEU A C 1
ATOM 683 O O . LEU A 1 85 ? 15.097 -7.420 -23.053 1.00 88.62 85 LEU A O 1
ATOM 687 N N . THR A 1 86 ? 13.692 -7.722 -24.768 1.00 86.94 86 THR A N 1
ATOM 688 C CA . THR A 1 86 ? 13.393 -6.302 -24.966 1.00 86.94 86 THR A CA 1
ATOM 689 C C . THR A 1 86 ? 12.045 -5.993 -24.336 1.00 86.94 86 THR A C 1
ATOM 691 O O . THR A 1 86 ? 11.040 -6.611 -24.700 1.00 86.94 86 THR A O 1
ATOM 694 N N . PHE A 1 87 ? 12.033 -5.037 -23.411 1.00 85.81 87 PHE A N 1
ATOM 695 C CA . PHE A 1 87 ? 10.830 -4.553 -22.741 1.00 85.81 87 PHE A CA 1
ATOM 696 C C . PHE A 1 87 ? 10.316 -3.274 -23.421 1.00 85.81 87 PHE A C 1
ATOM 698 O O . PHE A 1 87 ? 11.129 -2.489 -23.919 1.00 85.81 87 PHE A O 1
ATOM 705 N N . PRO A 1 88 ? 8.992 -3.049 -2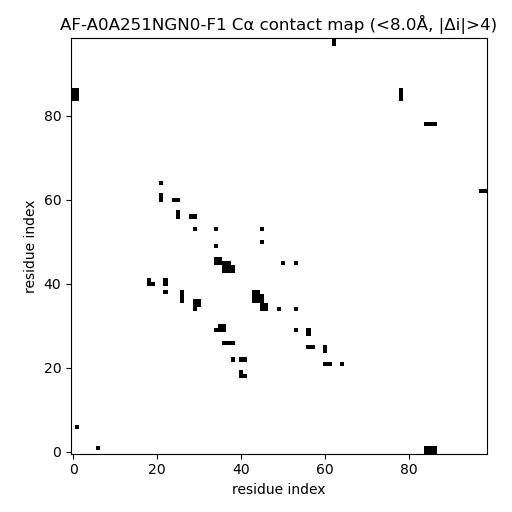3.459 1.00 85.94 88 PRO A N 1
ATOM 706 C CA . PRO A 1 88 ? 8.431 -1.789 -23.937 1.00 85.94 88 PRO A CA 1
ATOM 707 C C . PRO A 1 88 ? 8.806 -0.618 -23.004 1.00 85.94 88 PRO A C 1
ATOM 709 O O . PRO A 1 88 ? 9.118 -0.846 -21.831 1.00 85.94 88 PRO A O 1
ATOM 712 N N . PRO A 1 89 ? 8.773 0.635 -23.497 1.00 86.19 89 PRO A N 1
ATOM 713 C CA . PRO A 1 89 ? 8.985 1.808 -22.655 1.00 86.19 89 PRO A CA 1
ATOM 714 C C . PRO A 1 89 ? 7.874 1.948 -21.607 1.00 86.19 89 PRO A C 1
ATOM 716 O O . PRO A 1 89 ? 6.737 1.525 -21.825 1.00 86.19 89 PRO A O 1
ATOM 719 N N . LEU A 1 90 ? 8.207 2.564 -20.469 1.00 85.81 90 LEU A N 1
ATOM 720 C CA . LEU A 1 90 ? 7.220 2.869 -19.435 1.00 85.81 90 LEU A CA 1
ATOM 721 C C . LEU A 1 90 ? 6.230 3.935 -19.931 1.00 85.81 90 LEU A C 1
ATOM 723 O O . LEU A 1 90 ? 6.637 4.848 -20.652 1.00 85.81 90 LEU A O 1
ATOM 727 N N . PRO A 1 91 ? 4.954 3.856 -19.522 1.00 88.56 91 PRO A N 1
ATOM 728 C CA . PRO A 1 91 ? 4.002 4.932 -19.760 1.00 88.56 91 PRO A CA 1
ATOM 729 C C . PRO A 1 91 ? 4.397 6.200 -18.989 1.00 88.56 91 PRO A C 1
ATOM 731 O O . PRO A 1 91 ? 5.031 6.132 -17.931 1.00 88.56 91 PRO A O 1
ATOM 734 N N . GLU A 1 92 ? 3.986 7.359 -19.506 1.00 88.12 92 GLU A N 1
ATOM 735 C CA . GLU A 1 92 ? 4.154 8.636 -18.810 1.00 88.12 92 GLU A CA 1
ATOM 736 C C . GLU A 1 92 ? 3.339 8.668 -17.509 1.00 88.12 92 GLU A C 1
ATOM 738 O O . GLU A 1 92 ? 2.259 8.078 -17.406 1.00 88.12 92 GLU A O 1
ATOM 743 N N . ARG A 1 93 ? 3.864 9.356 -16.490 1.00 85.44 93 ARG A N 1
ATOM 744 C CA . ARG A 1 93 ? 3.143 9.568 -15.230 1.00 85.44 93 ARG A CA 1
ATOM 745 C C . ARG A 1 93 ? 2.182 10.742 -15.362 1.00 85.44 93 ARG A C 1
ATOM 747 O O . ARG A 1 93 ? 2.542 11.765 -15.932 1.00 85.44 93 ARG A O 1
ATOM 754 N N . GLY A 1 94 ? 0.995 10.594 -14.777 1.00 87.81 94 GLY A N 1
ATOM 755 C CA . GLY A 1 94 ? 0.057 11.702 -14.595 1.00 87.81 94 GLY A CA 1
ATOM 756 C C . GLY A 1 94 ? 0.489 12.679 -13.494 1.00 87.81 94 GLY A C 1
ATOM 757 O O . GLY A 1 94 ? 1.508 12.484 -12.833 1.00 87.81 94 GLY A O 1
ATOM 758 N N . ASP A 1 95 ? -0.331 13.706 -13.281 1.00 89.31 95 ASP A N 1
ATOM 759 C CA . ASP A 1 95 ? -0.132 14.825 -12.348 1.00 89.31 95 ASP A CA 1
ATOM 760 C C . ASP A 1 95 ? -0.939 14.699 -11.039 1.00 89.31 95 ASP A C 1
ATOM 762 O O . ASP A 1 95 ? -1.049 15.657 -10.276 1.00 89.31 95 ASP A O 1
ATOM 766 N N . PHE A 1 96 ? -1.500 13.518 -10.765 1.00 86.38 96 PHE A N 1
ATOM 767 C CA . PHE A 1 96 ? -2.304 13.266 -9.570 1.00 86.38 96 PHE A CA 1
ATOM 768 C C . PHE A 1 96 ? -1.493 13.463 -8.279 1.00 86.38 96 PHE A C 1
ATOM 770 O O . PHE A 1 96 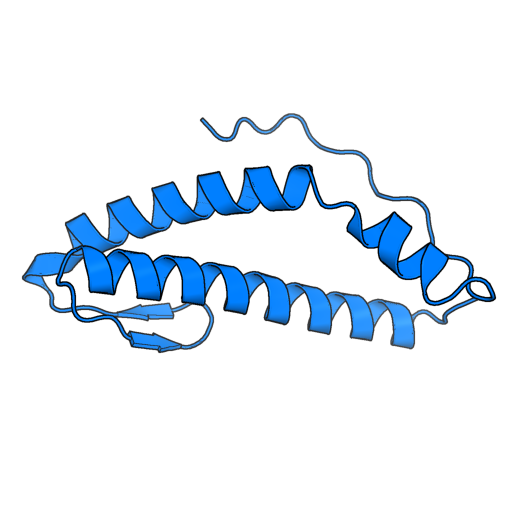? -0.458 12.819 -8.083 1.00 86.38 96 PHE A O 1
ATOM 777 N N . ASP A 1 97 ? -1.996 14.317 -7.384 1.00 83.69 97 ASP A N 1
ATOM 778 C CA . ASP A 1 97 ? -1.395 14.555 -6.073 1.00 83.69 97 ASP A CA 1
ATOM 779 C C . ASP A 1 97 ? -1.816 13.475 -5.065 1.00 83.69 97 ASP A C 1
ATOM 781 O O . ASP A 1 97 ? -2.987 13.118 -4.950 1.00 83.69 97 ASP A O 1
ATOM 785 N N . LEU A 1 98 ? -0.833 12.953 -4.333 1.00 72.88 98 LEU A N 1
ATOM 786 C CA . LEU A 1 98 ? -0.978 11.882 -3.345 1.00 72.88 98 LEU A CA 1
ATOM 787 C C . LEU A 1 98 ? -0.980 12.398 -1.896 1.00 72.88 98 LEU A C 1
ATOM 789 O O . LEU A 1 98 ? -0.788 11.593 -0.978 1.00 72.88 98 LEU A O 1
ATOM 793 N N . GLN A 1 99 ? -1.109 13.715 -1.700 1.00 63.88 99 GLN A N 1
ATOM 794 C CA . GLN A 1 99 ? -1.202 14.354 -0.381 1.00 63.88 99 GLN A CA 1
ATOM 795 C C . GLN A 1 99 ? -2.518 14.064 0.342 1.00 63.88 99 GLN A C 1
ATOM 797 O O . GLN A 1 99 ? -3.593 14.121 -0.292 1.00 63.88 99 GLN A O 1
#

InterPro domains:
  IPR002092 DNA-directed RNA polymerase, phage-type [PTHR10102] (17-99)
  IPR043502 DNA/RNA polymerase superfamily [SSF56672] (20-98)
  IPR046950 DNA-directed RNA polymerase, C-terminal domain, phage-type [PF00940] (18-80)

Secondary structure (DSSP, 8-state):
---HHHHHHHHHHHHHHHHHHHHHHHHHHHHHTT---EEETTEEE--GGGHHHHHHHHHHHHHHHHHHHHT--HHHHHHHH-TTPPPPPPPPP------

pLDDT: mean 91.45, std 6.05, range [63.88, 98.0]

Sequence (99 aa):
MLDNRELHFLQILYTHLTGSHMMMMIALACRDAGLRFAGVHDSFWTHACDVDQMNEILRQKFGQYLKIYASSPLLESFQASYPALTFPPLPERGDFDLQ